Protein AF-A0A8S2DU01-F1 (afdb_monomer_lite)

Radius of gyration: 20.76 Å; chains: 1; bounding box: 54×47×52 Å

Structure (mmCIF, N/CA/C/O backbone):
data_AF-A0A8S2DU01-F1
#
_entry.id   AF-A0A8S2DU01-F1
#
loop_
_atom_site.group_PDB
_atom_site.id
_atom_site.type_symbol
_atom_site.label_atom_id
_atom_site.label_alt_id
_atom_site.label_comp_id
_atom_site.label_asym_id
_atom_site.label_entity_id
_atom_site.label_seq_id
_atom_site.pdbx_PDB_ins_code
_atom_site.Cartn_x
_atom_site.Cartn_y
_atom_site.Cartn_z
_atom_site.occupancy
_atom_site.B_iso_or_equiv
_atom_site.auth_seq_id
_atom_site.auth_comp_id
_atom_site.auth_asym_id
_atom_site.auth_atom_id
_atom_site.pdbx_PDB_model_num
ATOM 1 N N . PRO A 1 1 ? -27.886 -8.966 1.109 1.00 43.94 1 PRO A N 1
ATOM 2 C CA . PRO A 1 1 ? -26.760 -9.865 0.767 1.00 43.94 1 PRO A CA 1
ATOM 3 C C . PRO A 1 1 ? -27.251 -10.950 -0.200 1.00 43.94 1 PRO A C 1
ATOM 5 O O . PRO A 1 1 ? -28.002 -11.825 0.212 1.00 43.94 1 PRO A O 1
ATOM 8 N N . ASN A 1 2 ? -26.893 -10.843 -1.482 1.00 58.47 2 ASN A N 1
ATOM 9 C CA . ASN A 1 2 ? -27.427 -11.684 -2.566 1.00 58.47 2 ASN A CA 1
ATOM 10 C C . ASN A 1 2 ? -26.773 -13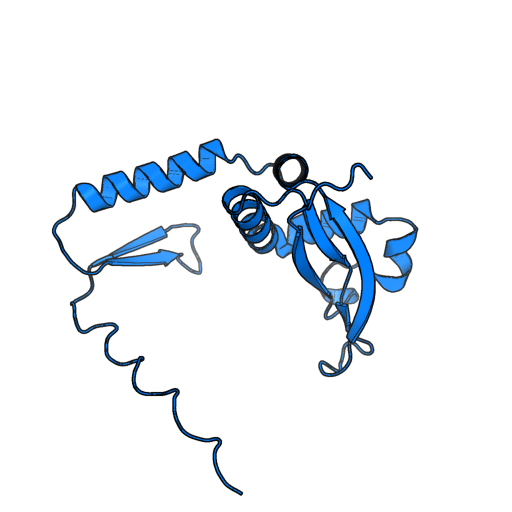.077 -2.671 1.00 58.47 2 ASN A C 1
ATOM 12 O O . ASN A 1 2 ? -26.868 -13.713 -3.710 1.00 58.47 2 ASN A O 1
ATOM 16 N N . GLY A 1 3 ? -26.107 -13.564 -1.619 1.00 75.44 3 GLY A N 1
ATOM 17 C CA . GLY A 1 3 ? -25.480 -14.893 -1.621 1.00 75.44 3 GLY A CA 1
ATOM 18 C C . GLY A 1 3 ? -24.251 -15.040 -2.528 1.00 75.44 3 GLY A C 1
ATOM 19 O O . GLY A 1 3 ? -23.717 -16.137 -2.617 1.00 75.44 3 GLY A O 1
ATOM 20 N N . GLU A 1 4 ? -23.790 -13.966 -3.170 1.00 81.94 4 GLU A N 1
ATOM 21 C CA . GLU A 1 4 ? -22.563 -13.971 -3.972 1.00 81.94 4 GLU A CA 1
ATOM 22 C C . GLU A 1 4 ? -21.318 -13.937 -3.075 1.00 81.94 4 GLU A C 1
ATOM 24 O O . GLU A 1 4 ? -21.250 -13.171 -2.105 1.00 81.94 4 GLU A O 1
ATOM 29 N N . GLU A 1 5 ? -20.339 -14.784 -3.400 1.00 85.38 5 GLU A N 1
ATOM 30 C CA . GLU A 1 5 ? -19.035 -14.811 -2.740 1.00 85.38 5 GLU A CA 1
ATOM 31 C C . GLU A 1 5 ? -18.285 -13.504 -3.015 1.00 85.38 5 GLU A C 1
ATOM 33 O O . GLU A 1 5 ? -18.207 -13.049 -4.152 1.00 85.38 5 GLU A O 1
ATOM 38 N N . GLN A 1 6 ? -17.740 -12.893 -1.960 1.00 86.38 6 GLN A N 1
ATOM 39 C CA . GLN A 1 6 ? -16.962 -11.658 -2.061 1.00 86.38 6 GLN A CA 1
ATOM 40 C C . GLN A 1 6 ? -15.513 -11.915 -1.677 1.00 86.38 6 GLN A C 1
ATOM 42 O O . GLN A 1 6 ? -15.231 -12.438 -0.593 1.00 86.38 6 GLN A O 1
ATOM 47 N N . PHE A 1 7 ? -14.592 -11.467 -2.523 1.00 89.56 7 PHE A N 1
ATOM 48 C CA . PHE A 1 7 ? -13.165 -11.559 -2.254 1.00 89.56 7 PHE A CA 1
ATOM 49 C C . PHE A 1 7 ? -12.690 -10.334 -1.481 1.00 89.56 7 PHE A C 1
ATOM 51 O O . PHE A 1 7 ? -12.914 -9.183 -1.864 1.00 89.56 7 PHE A O 1
ATOM 58 N N . ILE A 1 8 ? -12.014 -10.586 -0.361 1.00 90.25 8 ILE A N 1
ATOM 59 C CA . ILE A 1 8 ? -11.640 -9.540 0.584 1.00 90.25 8 ILE A CA 1
ATOM 60 C C . ILE A 1 8 ? -10.143 -9.585 0.846 1.00 90.25 8 ILE A C 1
ATOM 62 O O . ILE A 1 8 ? -9.612 -10.583 1.328 1.00 90.25 8 ILE A O 1
ATOM 66 N N . ASN A 1 9 ? -9.470 -8.460 0.613 1.00 89.38 9 ASN A N 1
ATOM 67 C CA . ASN A 1 9 ? -8.065 -8.300 0.965 1.00 89.38 9 ASN A CA 1
ATOM 68 C C . ASN A 1 9 ? -7.944 -7.644 2.343 1.00 89.38 9 ASN A C 1
ATOM 70 O O . ASN A 1 9 ? -8.419 -6.526 2.542 1.00 89.38 9 ASN A O 1
ATOM 74 N N . VAL A 1 10 ? -7.320 -8.325 3.302 1.00 90.38 10 VAL A N 1
ATOM 75 C CA . VAL A 1 10 ? -7.185 -7.833 4.681 1.00 90.38 10 VAL A CA 1
ATOM 76 C C . VAL A 1 10 ? -5.766 -7.327 4.921 1.00 90.38 10 VAL A C 1
ATOM 78 O O . VAL A 1 10 ? -4.789 -8.039 4.679 1.00 90.38 10 VAL A O 1
ATOM 81 N N . LYS A 1 11 ? -5.648 -6.090 5.414 1.00 90.38 11 LYS A N 1
ATOM 82 C CA . LYS A 1 11 ? -4.383 -5.447 5.810 1.00 90.38 11 LYS A CA 1
ATOM 83 C C . LYS A 1 11 ? -4.544 -4.758 7.161 1.00 90.38 11 LYS A C 1
ATOM 85 O O . LYS A 1 11 ? -5.644 -4.350 7.514 1.00 90.38 11 LYS A O 1
ATOM 90 N N . ALA A 1 12 ? -3.459 -4.608 7.916 1.00 89.00 12 ALA A N 1
ATOM 91 C CA . ALA A 1 12 ? -3.493 -4.011 9.251 1.00 89.00 12 ALA A CA 1
ATOM 92 C C . ALA A 1 12 ? -2.616 -2.756 9.324 1.00 89.00 12 ALA A C 1
ATOM 94 O O . ALA A 1 12 ? -1.443 -2.782 8.949 1.00 89.00 12 ALA A O 1
ATOM 95 N N . LEU A 1 13 ? -3.186 -1.664 9.837 1.00 86.06 13 LEU A N 1
ATOM 96 C CA . LEU A 1 13 ? -2.435 -0.466 10.210 1.00 86.06 13 LEU A CA 1
ATOM 97 C C . LEU A 1 13 ? -2.049 -0.540 11.687 1.00 86.06 13 LEU A C 1
ATOM 99 O O . LEU A 1 13 ? -2.833 -0.988 12.526 1.00 86.06 13 LEU A O 1
ATOM 103 N N . ASN A 1 14 ? -0.833 -0.098 11.997 1.00 85.38 14 ASN A N 1
ATOM 104 C CA . ASN A 1 14 ? -0.237 -0.219 13.319 1.00 85.38 14 ASN A CA 1
ATOM 105 C C . ASN A 1 14 ? 0.181 1.147 13.873 1.00 85.38 14 ASN A C 1
ATOM 107 O O . ASN A 1 14 ? 0.765 1.961 13.159 1.00 85.38 14 ASN A O 1
ATOM 111 N N . GLU A 1 15 ? -0.058 1.354 15.165 1.00 82.00 15 GLU A N 1
ATOM 112 C CA . GLU A 1 15 ? 0.392 2.531 15.910 1.00 82.00 15 GLU A CA 1
ATOM 113 C C . GLU A 1 15 ? 1.333 2.073 17.012 1.00 82.00 15 GLU A C 1
ATOM 115 O O . GLU A 1 15 ? 0.995 1.262 17.877 1.00 82.00 15 GLU A O 1
ATOM 120 N N . TRP A 1 16 ? 2.549 2.601 16.961 1.00 80.81 16 TRP A N 1
ATOM 121 C CA . TRP A 1 16 ? 3.603 2.291 17.917 1.00 80.81 16 TRP A CA 1
ATOM 122 C C . TRP A 1 16 ? 3.695 3.356 19.016 1.00 80.81 16 TRP A C 1
ATOM 124 O O . TRP A 1 16 ? 3.904 3.015 20.180 1.00 80.81 16 TRP A O 1
ATOM 134 N N . ASN A 1 17 ? 3.517 4.635 18.664 1.00 77.75 17 ASN A N 1
ATOM 135 C CA . ASN A 1 17 ? 3.483 5.748 19.609 1.00 77.75 17 ASN A CA 1
ATOM 136 C C . ASN A 1 17 ? 2.635 6.922 19.064 1.00 77.75 17 ASN A C 1
ATOM 138 O O . ASN A 1 17 ? 3.055 7.571 18.100 1.00 77.75 17 ASN A O 1
ATOM 142 N N . PRO A 1 18 ? 1.509 7.262 19.716 1.00 72.38 18 PRO A N 1
ATOM 143 C CA . PRO A 1 18 ? 0.644 8.374 19.331 1.00 72.38 18 PRO A CA 1
ATOM 144 C C . PRO A 1 18 ? 1.342 9.736 19.355 1.00 72.38 18 PRO A C 1
ATOM 146 O O . PRO A 1 18 ? 1.036 10.605 18.546 1.00 72.38 18 PRO A O 1
ATOM 149 N N . LYS A 1 19 ? 2.294 9.939 20.279 1.00 70.56 19 LYS A N 1
ATOM 150 C CA . LYS A 1 19 ? 2.926 11.249 20.511 1.00 70.56 19 LYS A CA 1
ATOM 151 C C . LYS A 1 19 ? 3.983 11.607 19.470 1.00 70.56 19 LYS A C 1
ATOM 153 O O . LYS A 1 19 ? 4.238 12.786 19.264 1.00 70.56 19 LYS A O 1
ATOM 158 N N . ILE A 1 20 ? 4.614 10.605 18.858 1.00 68.56 20 ILE A N 1
ATOM 159 C CA . ILE A 1 20 ? 5.730 10.801 17.917 1.00 68.56 20 ILE A CA 1
ATOM 160 C C . ILE A 1 20 ? 5.302 10.497 16.475 1.00 68.56 20 ILE A C 1
ATOM 162 O O . ILE A 1 20 ? 5.819 11.112 15.552 1.00 68.56 20 ILE A O 1
ATOM 166 N N . GLY A 1 21 ? 4.358 9.572 16.263 1.00 65.25 21 GLY A N 1
ATOM 167 C CA . GLY A 1 21 ? 3.928 9.168 14.923 1.00 65.25 21 GLY A CA 1
ATOM 168 C C . GLY A 1 21 ? 3.001 10.179 14.242 1.00 65.25 21 GLY A C 1
ATOM 169 O O . GLY A 1 21 ? 3.395 10.884 13.317 1.00 65.25 21 GLY A O 1
ATOM 170 N N . SER A 1 22 ? 1.736 10.213 14.659 1.00 61.81 22 SER A N 1
ATOM 171 C CA . SER A 1 22 ? 0.683 11.021 14.021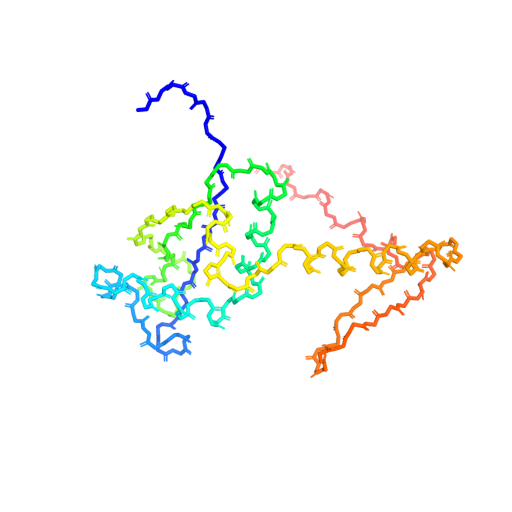 1.00 61.81 22 SER A CA 1
ATOM 172 C C . SER A 1 22 ? 0.256 12.234 14.855 1.00 61.81 22 SER A C 1
ATOM 174 O O . SER A 1 22 ? -0.424 13.117 14.334 1.00 61.81 22 SER A O 1
ATOM 176 N N . GLY A 1 23 ? 0.618 12.274 16.144 1.00 67.06 23 GLY A N 1
ATOM 177 C CA . GLY A 1 23 ? 0.076 13.230 17.113 1.00 67.06 23 GLY A CA 1
ATOM 178 C C . GLY A 1 23 ? -1.392 12.966 17.479 1.00 67.06 23 GLY A C 1
ATOM 179 O O . GLY A 1 23 ? -1.987 13.754 18.212 1.00 67.06 23 GLY A O 1
ATOM 180 N N . LEU A 1 24 ? -1.988 11.882 16.969 1.00 74.00 24 LEU A N 1
ATOM 181 C CA . LEU A 1 24 ? -3.391 11.523 17.146 1.00 74.00 24 LEU A CA 1
ATOM 182 C C . LEU A 1 24 ? -3.475 10.168 17.838 1.00 74.00 24 LEU A C 1
ATOM 184 O O . LEU A 1 24 ? -3.115 9.156 17.251 1.00 74.00 24 LEU A O 1
ATOM 188 N N . ASP A 1 25 ? -3.992 10.159 19.063 1.00 79.31 25 ASP A N 1
ATOM 189 C CA . ASP A 1 25 ? -4.285 8.923 19.783 1.00 79.31 25 ASP A CA 1
ATOM 190 C C . ASP A 1 25 ? -5.498 8.222 19.173 1.00 79.31 25 ASP A C 1
ATOM 192 O O . ASP A 1 25 ? -6.634 8.707 19.234 1.00 79.31 25 ASP A O 1
ATOM 196 N N . TRP A 1 26 ? -5.243 7.061 18.575 1.00 80.69 26 TRP A N 1
ATOM 197 C CA . TRP A 1 26 ? -6.268 6.276 17.904 1.00 80.69 26 TRP A CA 1
ATOM 198 C C . TRP A 1 26 ? -7.380 5.842 18.855 1.00 80.69 26 TRP A C 1
ATOM 200 O O . TRP A 1 26 ? -8.530 5.802 18.428 1.00 80.69 26 TRP A O 1
ATOM 210 N N . ARG A 1 27 ? -7.093 5.608 20.144 1.00 78.19 27 ARG A N 1
ATOM 211 C CA . ARG A 1 27 ? -8.106 5.178 21.127 1.00 78.19 27 ARG A CA 1
ATOM 212 C C . ARG A 1 27 ? -9.204 6.212 21.343 1.00 78.19 27 ARG A C 1
ATOM 214 O O . ARG A 1 27 ? -10.356 5.849 21.537 1.00 78.19 27 ARG A O 1
ATOM 221 N N . THR A 1 28 ? -8.854 7.492 21.309 1.00 78.94 28 THR A N 1
ATOM 222 C CA . THR A 1 28 ? -9.800 8.588 21.552 1.00 78.94 28 THR A CA 1
ATOM 223 C C . THR A 1 28 ? -10.377 9.156 20.260 1.00 78.94 28 THR A C 1
ATOM 225 O O . THR A 1 28 ? -11.518 9.615 20.234 1.00 78.94 28 THR A O 1
ATOM 228 N N . LYS A 1 29 ? -9.602 9.141 19.170 1.00 78.81 29 LYS A N 1
ATOM 229 C CA . LYS A 1 29 ? -9.976 9.792 17.908 1.00 78.81 29 LYS A CA 1
ATOM 230 C C . LYS A 1 29 ? -10.654 8.872 16.903 1.00 78.81 29 LYS A C 1
ATOM 232 O O . LYS A 1 29 ? -11.295 9.386 15.989 1.00 78.81 29 LYS A O 1
ATOM 237 N N . LEU A 1 30 ? -10.582 7.552 17.071 1.00 76.31 30 LEU A N 1
ATOM 238 C CA . LEU A 1 30 ? -11.246 6.620 16.162 1.00 76.31 30 LEU A CA 1
ATOM 239 C C . LEU A 1 30 ? -12.759 6.756 16.137 1.00 76.31 30 LEU A C 1
ATOM 241 O O . LEU A 1 30 ? -13.339 6.601 15.077 1.00 76.31 30 LEU A O 1
ATOM 245 N N . ASP A 1 31 ? -13.428 7.016 17.253 1.00 76.38 31 ASP A N 1
ATOM 246 C CA . ASP A 1 31 ? -14.894 7.051 17.212 1.00 76.38 31 ASP A CA 1
ATOM 247 C C . ASP A 1 31 ? -15.429 8.375 16.678 1.00 76.38 31 ASP A C 1
ATOM 249 O O . ASP A 1 31 ? -16.397 8.390 15.922 1.00 76.38 31 ASP A O 1
ATOM 253 N N . MET A 1 32 ? -14.752 9.484 16.982 1.00 78.88 32 MET A N 1
ATOM 254 C CA . MET A 1 32 ? -15.201 10.818 16.577 1.00 78.88 32 MET A CA 1
ATOM 255 C C . MET A 1 32 ? -14.610 11.296 15.244 1.00 78.88 32 MET A C 1
ATOM 257 O O . MET A 1 32 ? -15.222 12.114 14.565 1.00 78.88 32 MET A O 1
ATOM 261 N N . GLN A 1 33 ? -13.403 10.855 14.873 1.00 80.88 33 GLN A N 1
ATOM 262 C CA . GLN A 1 33 ? -12.605 11.463 13.798 1.00 80.88 33 GLN A CA 1
ATOM 263 C C . GLN A 1 33 ? -11.923 10.427 12.885 1.00 80.88 33 GLN A C 1
ATOM 265 O O . GLN A 1 33 ? -10.780 10.623 12.474 1.00 80.88 33 GLN A O 1
ATOM 270 N N . ARG A 1 34 ? -12.629 9.352 12.497 1.00 78.88 34 ARG A N 1
ATOM 271 C CA . ARG A 1 34 ? -12.116 8.284 11.596 1.00 78.88 34 ARG A CA 1
ATOM 272 C C . ARG A 1 34 ? -11.405 8.821 10.357 1.00 78.88 34 ARG A C 1
ATOM 274 O O . ARG A 1 34 ? -10.298 8.392 10.046 1.00 78.88 34 ARG A O 1
ATOM 281 N N . GLY A 1 35 ? -12.014 9.800 9.687 1.00 82.06 35 GLY A N 1
ATOM 282 C CA . GLY A 1 35 ? -11.441 10.415 8.489 1.00 82.06 35 GLY A CA 1
ATOM 283 C C . GLY A 1 35 ? -10.121 11.147 8.751 1.00 82.06 35 GLY A C 1
ATOM 284 O O . GLY A 1 35 ? -9.215 11.072 7.927 1.00 82.06 35 GLY A O 1
ATOM 285 N N . ALA A 1 36 ? -9.971 11.797 9.910 1.00 82.81 36 ALA A N 1
ATOM 286 C CA . ALA A 1 36 ? -8.731 12.486 10.269 1.00 82.81 36 ALA A CA 1
ATOM 287 C C . ALA A 1 36 ? -7.596 11.494 10.538 1.00 82.81 36 ALA A C 1
ATOM 289 O O . ALA A 1 36 ? -6.460 11.730 10.126 1.00 82.81 36 ALA A O 1
ATOM 290 N N . VAL A 1 37 ? -7.907 10.365 11.184 1.00 81.81 37 VAL A N 1
ATOM 291 C CA . VAL A 1 37 ? -6.909 9.322 11.423 1.00 81.81 37 VAL A CA 1
ATOM 292 C C . VAL A 1 37 ? -6.486 8.665 10.106 1.00 81.81 37 VAL A C 1
ATOM 294 O O . VAL A 1 37 ? -5.292 8.505 9.861 1.00 81.81 37 VAL A O 1
ATOM 297 N N . LEU A 1 38 ? -7.433 8.387 9.204 1.00 82.38 38 LEU A N 1
ATOM 298 C CA . LEU A 1 38 ? -7.119 7.883 7.866 1.00 82.38 38 LEU A CA 1
ATOM 299 C C . LEU A 1 38 ? -6.271 8.876 7.057 1.00 82.38 38 LEU A C 1
ATOM 301 O O . LEU A 1 38 ? -5.296 8.469 6.435 1.00 82.38 38 LEU A O 1
ATOM 305 N N . ALA A 1 39 ? -6.589 10.171 7.093 1.00 83.81 39 ALA A N 1
ATOM 306 C CA . ALA A 1 39 ? -5.817 11.201 6.397 1.00 83.81 39 ALA A CA 1
ATOM 307 C C . ALA A 1 39 ? -4.381 11.324 6.938 1.00 83.81 39 ALA A C 1
ATOM 309 O O . ALA A 1 39 ? -3.430 11.449 6.162 1.00 83.81 39 ALA A O 1
ATOM 310 N N . ALA A 1 40 ? -4.204 11.241 8.260 1.00 85.25 40 ALA A N 1
ATOM 311 C CA . ALA A 1 40 ? -2.879 11.214 8.876 1.00 85.25 40 ALA A CA 1
ATOM 312 C C . ALA A 1 40 ? -2.076 9.981 8.427 1.00 85.25 40 ALA A C 1
ATOM 314 O O . ALA A 1 40 ? -0.894 10.099 8.097 1.00 85.25 40 ALA A O 1
ATOM 315 N N . GLU A 1 41 ? -2.729 8.822 8.332 1.00 83.94 41 GLU A N 1
ATOM 316 C CA . GLU A 1 41 ? -2.109 7.590 7.845 1.00 83.94 41 GLU A CA 1
ATOM 317 C C . GLU A 1 41 ? -1.782 7.626 6.356 1.00 83.94 41 GLU A C 1
ATOM 319 O O . GLU A 1 41 ? -0.722 7.153 5.954 1.00 83.94 41 GLU A O 1
ATOM 324 N N . LEU A 1 42 ? -2.623 8.248 5.534 1.00 85.12 42 LEU A N 1
ATOM 325 C CA . LEU A 1 42 ? -2.329 8.475 4.121 1.00 85.12 42 LEU A CA 1
ATOM 326 C C . LEU A 1 42 ? -1.080 9.334 3.933 1.00 85.12 42 LEU A C 1
ATOM 328 O O . LEU A 1 42 ? -0.251 9.036 3.074 1.00 85.12 42 LEU A O 1
ATOM 332 N N . ARG A 1 43 ? -0.898 10.352 4.778 1.00 85.25 43 ARG A N 1
ATOM 333 C CA . ARG A 1 43 ? 0.292 11.206 4.743 1.00 85.25 43 ARG A CA 1
ATOM 33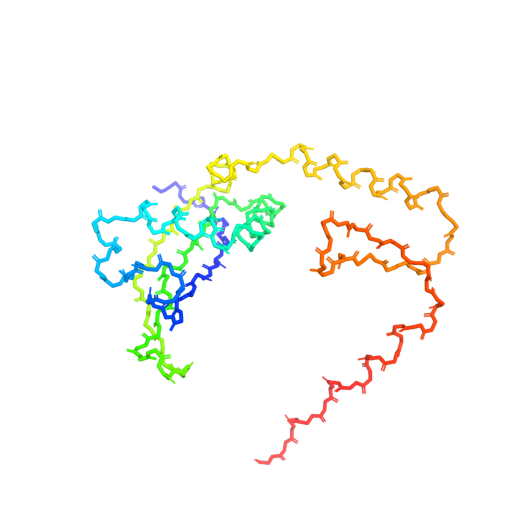4 C C . ARG A 1 43 ? 1.549 10.479 5.227 1.00 85.25 43 ARG A C 1
ATOM 336 O O . ARG A 1 43 ? 2.593 10.593 4.596 1.00 85.25 43 ARG A O 1
ATOM 343 N N . ASN A 1 44 ? 1.458 9.738 6.331 1.00 85.81 44 ASN A N 1
ATOM 344 C CA . ASN A 1 44 ? 2.619 9.104 6.962 1.00 85.81 44 ASN A CA 1
ATOM 345 C C . ASN A 1 44 ? 3.027 7.782 6.287 1.00 85.81 44 ASN A C 1
ATOM 347 O O . ASN A 1 44 ? 4.208 7.460 6.203 1.00 85.81 44 ASN A O 1
ATOM 351 N N . ASN A 1 45 ? 2.054 7.009 5.803 1.00 87.44 45 ASN A N 1
ATOM 352 C CA . ASN A 1 45 ? 2.220 5.656 5.267 1.00 87.44 45 ASN A CA 1
ATOM 353 C C . ASN A 1 45 ? 1.795 5.542 3.790 1.00 87.44 45 ASN A C 1
ATOM 355 O O . ASN A 1 45 ? 1.516 4.437 3.315 1.00 87.44 45 ASN A O 1
ATOM 359 N N . GLY A 1 46 ? 1.777 6.652 3.044 1.00 86.19 46 GLY A N 1
ATOM 360 C CA . GLY A 1 46 ? 1.243 6.716 1.678 1.00 86.19 46 GLY A CA 1
ATOM 361 C C . GLY A 1 46 ? 1.779 5.638 0.733 1.00 86.19 46 GLY A C 1
ATOM 362 O O . GLY A 1 46 ? 0.998 4.988 0.047 1.00 86.19 46 GLY A O 1
ATOM 363 N N . PHE A 1 47 ? 3.086 5.349 0.760 1.00 88.81 47 PHE A N 1
ATOM 364 C CA . PHE A 1 47 ? 3.670 4.298 -0.088 1.00 88.81 47 PHE A CA 1
ATOM 365 C C . PHE A 1 47 ? 3.190 2.884 0.282 1.00 88.81 47 PHE A C 1
ATOM 367 O O . PHE A 1 47 ? 2.930 2.060 -0.593 1.00 88.81 47 PHE A O 1
ATOM 374 N N . LYS A 1 48 ? 3.050 2.589 1.581 1.00 90.56 48 LYS A N 1
ATOM 375 C CA . LYS A 1 48 ? 2.566 1.287 2.067 1.00 90.56 48 LYS A CA 1
ATOM 376 C C . LYS A 1 48 ? 1.110 1.071 1.661 1.00 90.56 48 LYS A C 1
ATOM 378 O O . LYS A 1 48 ? 0.779 0.018 1.122 1.00 90.56 48 LYS A O 1
ATOM 383 N N . LEU A 1 49 ? 0.279 2.090 1.878 1.00 89.44 49 LEU A N 1
ATOM 384 C CA . LEU A 1 49 ? -1.130 2.078 1.500 1.00 89.44 49 LEU A CA 1
ATOM 385 C C . LEU A 1 49 ? -1.295 1.970 -0.020 1.00 89.44 49 LEU A C 1
ATOM 387 O O . LEU A 1 49 ? -2.057 1.124 -0.471 1.00 89.44 49 LEU A O 1
ATOM 391 N N . ALA A 1 50 ? -0.512 2.716 -0.806 1.00 90.56 50 ALA A N 1
ATOM 392 C CA . ALA A 1 50 ? -0.560 2.649 -2.264 1.00 90.56 50 ALA A CA 1
ATOM 393 C C . ALA A 1 50 ? -0.251 1.236 -2.777 1.00 90.56 50 ALA A C 1
ATOM 395 O O . ALA A 1 50 ? -1.003 0.711 -3.591 1.00 90.56 50 ALA A O 1
ATOM 396 N N . LYS A 1 51 ? 0.789 0.573 -2.245 1.00 91.25 51 LYS A N 1
ATOM 397 C CA . LYS A 1 51 ? 1.101 -0.820 -2.605 1.00 91.25 51 LYS A CA 1
ATOM 398 C C . LYS A 1 51 ? -0.059 -1.767 -2.310 1.00 91.25 51 LYS A C 1
ATOM 400 O O . LYS A 1 51 ? -0.413 -2.575 -3.159 1.00 91.25 51 LYS A O 1
ATOM 405 N N . TRP A 1 52 ? -0.656 -1.678 -1.122 1.00 92.00 52 TRP A N 1
ATOM 406 C CA . TRP A 1 52 ? -1.780 -2.543 -0.756 1.00 92.00 52 TRP A CA 1
ATOM 407 C C . TRP A 1 52 ? -2.995 -2.329 -1.654 1.00 92.00 52 TRP A C 1
ATOM 409 O O . TRP A 1 52 ? -3.605 -3.309 -2.078 1.00 92.00 52 TRP A O 1
ATOM 419 N N . THR A 1 53 ? -3.307 -1.075 -1.975 1.00 90.56 53 THR A N 1
ATOM 420 C CA . THR A 1 53 ? -4.399 -0.721 -2.883 1.00 90.56 53 THR A CA 1
ATOM 421 C C . THR A 1 53 ? -4.148 -1.261 -4.284 1.00 90.56 53 THR A C 1
ATOM 423 O O . THR A 1 53 ? -5.019 -1.929 -4.831 1.00 90.56 53 THR A O 1
ATOM 426 N N . THR A 1 54 ? -2.949 -1.063 -4.842 1.00 90.94 54 THR A N 1
ATOM 427 C CA . THR A 1 54 ? -2.592 -1.605 -6.161 1.00 90.94 54 THR A CA 1
ATOM 428 C C . THR A 1 54 ? -2.677 -3.128 -6.176 1.00 90.94 54 THR A C 1
ATOM 430 O O . THR A 1 54 ? -3.285 -3.686 -7.081 1.00 90.94 54 THR A O 1
ATOM 433 N N . CYS A 1 55 ? -2.150 -3.817 -5.158 1.00 90.56 55 CYS A N 1
ATOM 434 C CA . CYS A 1 55 ? -2.264 -5.274 -5.066 1.00 90.56 55 CYS A CA 1
ATOM 435 C C . CYS A 1 55 ? -3.724 -5.742 -4.976 1.00 90.56 55 CYS A C 1
ATOM 437 O O . CYS A 1 55 ? -4.069 -6.748 -5.585 1.00 90.56 55 CYS A O 1
ATOM 439 N N . ALA A 1 56 ? -4.585 -5.033 -4.240 1.00 90.81 56 ALA A N 1
ATOM 440 C CA . ALA A 1 56 ? -6.004 -5.376 -4.142 1.00 90.81 56 ALA A CA 1
ATOM 441 C C . ALA A 1 56 ? -6.752 -5.162 -5.468 1.00 90.81 56 ALA A C 1
ATOM 443 O O . ALA A 1 56 ? -7.605 -5.975 -5.815 1.00 90.81 56 ALA A O 1
ATOM 444 N N . ILE A 1 57 ? -6.401 -4.112 -6.219 1.00 90.44 57 ILE A N 1
ATOM 445 C CA . ILE A 1 57 ? -6.941 -3.854 -7.561 1.00 90.44 57 ILE A CA 1
ATOM 446 C C . ILE A 1 57 ? -6.488 -4.942 -8.539 1.00 90.44 57 ILE A C 1
ATOM 448 O O . ILE A 1 57 ? -7.314 -5.490 -9.258 1.00 90.44 57 ILE A O 1
ATOM 452 N N . LEU A 1 58 ? -5.198 -5.295 -8.535 1.00 89.94 58 LEU A N 1
ATOM 453 C CA . LEU A 1 58 ? -4.652 -6.346 -9.401 1.00 89.94 58 LEU A CA 1
ATOM 454 C C . LEU A 1 58 ? -5.237 -7.727 -9.085 1.00 89.94 58 LEU A C 1
ATOM 456 O O . LEU A 1 58 ? -5.465 -8.515 -9.994 1.00 89.94 58 LEU A O 1
ATOM 460 N N . ALA A 1 59 ? -5.504 -8.009 -7.809 1.00 90.69 59 ALA A N 1
ATOM 461 C CA . ALA A 1 59 ? -6.149 -9.245 -7.380 1.00 90.69 59 ALA A CA 1
ATOM 462 C C . ALA A 1 59 ? -7.659 -9.289 -7.684 1.00 90.69 59 ALA A C 1
ATOM 464 O O . ALA A 1 59 ? -8.288 -10.303 -7.403 1.00 90.69 59 ALA A O 1
ATOM 465 N N . GLY A 1 60 ? -8.258 -8.200 -8.184 1.00 88.00 60 GLY A N 1
ATOM 466 C CA . GLY A 1 60 ? -9.699 -8.127 -8.435 1.00 88.00 60 GLY A CA 1
ATOM 467 C C . GLY A 1 60 ? -10.547 -8.274 -7.168 1.00 88.00 60 GLY A C 1
ATOM 468 O O . GLY A 1 60 ? -11.652 -8.795 -7.231 1.00 88.00 60 GLY A O 1
ATOM 469 N N . SER A 1 61 ? -10.029 -7.866 -6.003 1.00 89.12 61 SER A N 1
ATOM 470 C CA . SER A 1 61 ? -10.770 -7.981 -4.742 1.00 89.12 61 SER A CA 1
ATOM 471 C C . SER A 1 61 ? -11.941 -6.995 -4.702 1.00 89.12 61 SER A C 1
ATOM 473 O O . SER A 1 61 ? -11.753 -5.804 -4.951 1.00 89.12 61 SER A O 1
ATOM 475 N N . ASP A 1 62 ? -13.126 -7.453 -4.297 1.00 88.12 62 ASP A N 1
ATOM 476 C CA . ASP A 1 62 ? -14.317 -6.602 -4.169 1.00 88.12 62 ASP A CA 1
ATOM 477 C C . ASP A 1 62 ? -14.146 -5.542 -3.080 1.00 88.12 62 ASP A C 1
ATOM 479 O O . ASP A 1 62 ? -14.572 -4.389 -3.217 1.00 88.12 62 ASP A O 1
ATOM 483 N N . GLN A 1 63 ? -13.506 -5.933 -1.974 1.00 89.62 63 GLN A N 1
ATOM 484 C CA . GLN A 1 63 ? -13.253 -5.053 -0.842 1.00 89.62 63 GLN A CA 1
ATOM 485 C C . GLN A 1 63 ? -11.831 -5.183 -0.307 1.00 89.62 63 GLN A C 1
ATOM 487 O O . GLN A 1 63 ? -11.264 -6.270 -0.197 1.00 89.62 63 GLN A O 1
ATOM 492 N N . ILE A 1 64 ? -11.280 -4.049 0.119 1.00 89.44 64 ILE A N 1
ATOM 493 C CA . ILE A 1 64 ? -10.101 -3.992 0.974 1.00 89.44 64 ILE A CA 1
ATOM 494 C C . ILE A 1 64 ? -10.545 -3.657 2.396 1.00 89.44 64 ILE A C 1
ATOM 496 O O . ILE A 1 64 ? -11.215 -2.653 2.643 1.00 89.44 64 ILE A O 1
ATOM 500 N N . LYS A 1 65 ? -10.192 -4.524 3.343 1.00 89.19 65 LYS A N 1
ATOM 501 C CA . LYS A 1 65 ? -10.422 -4.314 4.769 1.00 89.19 65 LYS A CA 1
ATOM 502 C C . LYS A 1 65 ? -9.133 -3.872 5.429 1.00 89.19 65 LYS A C 1
ATOM 504 O O . LYS A 1 65 ? -8.156 -4.619 5.478 1.00 89.19 65 LYS A O 1
ATOM 509 N N . PHE A 1 66 ? -9.162 -2.673 5.991 1.00 83.25 66 PHE A N 1
ATOM 510 C CA . PHE A 1 66 ? -8.147 -2.228 6.925 1.00 83.25 66 PHE A CA 1
ATOM 511 C C . PHE A 1 66 ? -8.605 -2.614 8.325 1.00 83.25 66 PHE A C 1
ATOM 513 O O . PHE A 1 66 ? -9.556 -2.043 8.859 1.00 83.25 66 PHE A O 1
ATOM 520 N N . GLY A 1 67 ? -7.934 -3.603 8.915 1.00 72.12 67 GLY A N 1
ATOM 521 C CA . GLY A 1 67 ? -7.968 -3.832 10.352 1.00 72.12 67 GLY A CA 1
ATOM 522 C C . GLY A 1 67 ? -7.533 -2.539 11.029 1.00 72.12 67 GLY A C 1
ATOM 523 O O . GLY A 1 67 ? -6.366 -2.150 10.904 1.00 72.12 67 GLY A O 1
ATOM 524 N N . TYR A 1 68 ? -8.466 -1.834 11.670 1.00 62.00 68 TYR A N 1
ATOM 525 C CA . TYR A 1 68 ? -8.124 -0.603 12.348 1.00 62.00 68 TYR A CA 1
ATOM 526 C C . TYR A 1 68 ? -7.264 -0.905 13.557 1.00 62.00 68 TYR A C 1
ATOM 528 O O . TYR A 1 68 ? -7.687 -1.481 14.562 1.00 62.00 68 TYR A O 1
ATOM 536 N N . TYR A 1 69 ? -6.060 -0.369 13.416 1.00 62.22 69 TYR A N 1
ATOM 537 C CA . TYR A 1 69 ? -5.320 0.267 14.471 1.00 62.22 69 TYR A CA 1
ATOM 538 C C . TYR A 1 69 ? -4.932 -0.692 15.579 1.00 62.22 69 TYR A C 1
ATOM 540 O O . TYR A 1 69 ? -5.371 -0.587 16.720 1.00 62.22 69 TYR A O 1
ATOM 548 N N . VAL A 1 70 ? -4.061 -1.628 15.199 1.00 64.12 70 VAL A N 1
ATOM 549 C CA . VAL A 1 70 ? -3.289 -2.451 16.126 1.00 64.12 70 VAL A CA 1
ATOM 550 C C . VAL A 1 70 ? -2.374 -1.499 16.897 1.00 64.12 70 VAL A C 1
ATOM 552 O O . VAL A 1 70 ? -1.265 -1.175 16.468 1.00 64.12 70 VAL A O 1
ATOM 555 N N . SER A 1 71 ? -2.902 -0.965 17.993 1.00 75.25 71 SER A N 1
ATOM 556 C CA . SER A 1 71 ? -2.205 -0.038 18.877 1.00 75.25 71 SER A CA 1
ATOM 557 C C . SER A 1 71 ? -1.552 -0.836 19.992 1.00 75.25 71 SER A C 1
ATOM 559 O O . SER A 1 71 ? -2.139 -1.787 20.526 1.00 75.25 71 SER A O 1
ATOM 561 N N . ARG A 1 72 ? -0.326 -0.470 20.360 1.00 80.94 72 ARG A N 1
ATOM 562 C CA . ARG A 1 72 ? 0.339 -1.083 21.513 1.00 80.94 72 ARG A CA 1
ATOM 563 C C . ARG A 1 72 ? -0.457 -0.799 22.790 1.00 80.94 72 ARG A C 1
ATOM 565 O O . ARG A 1 72 ? -0.995 0.295 22.992 1.00 80.94 72 ARG A O 1
ATOM 572 N N . GLN A 1 73 ? -0.546 -1.786 23.680 1.00 75.62 73 GLN A N 1
ATOM 573 C CA . GLN A 1 73 ? -1.141 -1.568 25.006 1.00 75.62 73 GLN A CA 1
ATOM 574 C C . GLN A 1 73 ? -0.307 -0.575 25.820 1.00 75.62 73 GLN A C 1
ATOM 576 O O . GLN A 1 73 ? -0.848 0.308 26.477 1.00 75.62 73 GLN A O 1
ATOM 581 N N . ASN A 1 74 ? 1.017 -0.679 25.711 1.00 76.56 74 ASN A N 1
ATOM 582 C CA . ASN A 1 74 ? 1.969 0.273 26.259 1.00 76.56 74 ASN A CA 1
ATOM 583 C C . ASN A 1 74 ? 2.975 0.634 25.162 1.00 76.56 74 ASN A C 1
ATOM 585 O O . ASN A 1 74 ? 3.543 -0.252 24.537 1.00 76.56 74 ASN A O 1
ATOM 589 N N . PHE A 1 75 ? 3.240 1.921 24.942 1.00 74.62 75 PHE A N 1
ATOM 590 C CA . PHE A 1 75 ? 4.159 2.383 23.890 1.00 74.62 75 PHE A CA 1
ATOM 591 C C . PHE A 1 75 ? 5.577 1.805 24.030 1.00 74.62 75 PHE A C 1
ATOM 593 O O . PHE A 1 75 ? 6.286 1.651 23.035 1.00 74.62 75 PHE A O 1
ATOM 600 N N . LYS A 1 76 ? 5.977 1.462 25.263 1.00 80.44 76 LYS A N 1
ATOM 601 C CA . LYS A 1 76 ? 7.278 0.856 25.577 1.00 80.44 76 LYS A CA 1
ATOM 602 C C . LYS A 1 76 ? 7.337 -0.654 25.325 1.00 80.44 76 LYS A C 1
ATOM 604 O O . LYS A 1 76 ? 8.431 -1.196 25.248 1.00 80.44 76 LYS A O 1
ATOM 609 N N . ASP A 1 77 ? 6.193 -1.324 25.219 1.00 81.81 77 ASP A N 1
ATOM 610 C CA . ASP A 1 77 ? 6.093 -2.779 25.106 1.00 81.81 77 ASP A CA 1
ATOM 611 C C . ASP A 1 77 ? 5.585 -3.157 23.708 1.00 81.81 77 ASP A C 1
ATOM 613 O O . ASP A 1 77 ? 4.457 -2.841 23.332 1.00 81.81 77 ASP A O 1
ATOM 617 N N . ALA A 1 78 ? 6.435 -3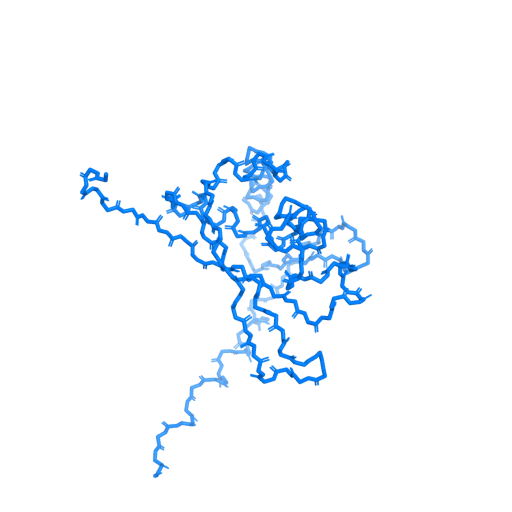.815 22.920 1.00 83.81 78 ALA A N 1
ATOM 618 C CA . ALA A 1 78 ? 6.105 -4.254 21.567 1.00 83.81 78 ALA A CA 1
ATOM 619 C C . ALA A 1 78 ? 5.430 -5.636 21.519 1.00 83.81 78 ALA A C 1
ATOM 621 O O . ALA A 1 78 ? 5.101 -6.091 20.431 1.00 83.81 78 ALA A O 1
ATOM 622 N N . SER A 1 79 ? 5.231 -6.313 22.655 1.00 86.94 79 SER A N 1
ATOM 623 C CA . SER A 1 79 ? 4.655 -7.666 22.679 1.00 86.94 79 SER A CA 1
ATOM 624 C C . SER A 1 79 ? 3.124 -7.666 22.664 1.00 86.94 79 SER A C 1
ATOM 626 O O . SER A 1 79 ? 2.500 -8.557 22.090 1.00 86.94 79 SER A O 1
ATOM 628 N N . ARG A 1 80 ? 2.496 -6.645 23.260 1.00 84.50 80 ARG A N 1
ATOM 629 C CA . ARG A 1 80 ? 1.043 -6.601 23.470 1.00 84.50 80 ARG A CA 1
ATOM 630 C C . ARG A 1 80 ? 0.367 -5.532 22.635 1.00 84.50 80 ARG A C 1
ATOM 632 O O . ARG A 1 80 ? 0.626 -4.335 22.787 1.00 84.50 80 ARG A O 1
ATOM 639 N N . HIS A 1 81 ? -0.593 -5.971 21.832 1.00 85.88 81 HIS A N 1
ATOM 640 C CA . HIS A 1 81 ? -1.366 -5.111 20.951 1.00 85.88 81 HIS A CA 1
ATOM 641 C C . HIS A 1 81 ? -2.872 -5.278 21.176 1.00 85.88 81 HIS A C 1
ATOM 643 O O . HIS A 1 81 ? -3.339 -6.352 21.549 1.00 85.88 81 HIS A O 1
ATOM 649 N N . SER A 1 82 ? -3.631 -4.208 20.952 1.00 84.50 82 SER A N 1
ATOM 650 C CA . SER A 1 82 ? -5.097 -4.197 20.988 1.00 84.50 82 SER A CA 1
ATOM 651 C C . SER A 1 82 ? -5.650 -3.767 19.634 1.00 84.50 82 SER A C 1
ATOM 653 O O . SER A 1 82 ? -5.177 -2.777 19.077 1.00 84.50 82 SER A O 1
ATOM 655 N N . ILE A 1 83 ? -6.661 -4.480 19.137 1.00 86.12 83 ILE A N 1
ATOM 656 C CA . ILE A 1 83 ? -7.399 -4.121 17.920 1.00 86.12 83 ILE A CA 1
ATOM 657 C C . ILE A 1 83 ? -8.480 -3.113 18.304 1.00 86.12 83 ILE A C 1
ATOM 659 O O . ILE A 1 83 ? -9.248 -3.371 19.229 1.00 86.12 83 ILE A O 1
ATOM 663 N N . LEU A 1 84 ? -8.537 -1.979 17.607 1.00 83.44 84 LEU A N 1
ATOM 664 C CA . LEU A 1 84 ? -9.490 -0.912 17.917 1.00 83.44 84 LEU A CA 1
ATOM 665 C C . LEU A 1 84 ? -10.716 -0.912 16.987 1.00 83.44 84 LEU A C 1
ATOM 667 O O . LEU A 1 84 ? -11.763 -0.410 17.382 1.00 83.44 84 LEU A O 1
ATOM 671 N N . GLY A 1 85 ? -10.640 -1.489 15.779 1.00 80.19 85 GLY A N 1
ATOM 672 C CA . GLY A 1 85 ? -11.822 -1.611 14.914 1.00 80.19 85 GLY A CA 1
ATOM 673 C C . GLY A 1 85 ? -11.590 -2.201 13.518 1.00 80.19 85 GLY A C 1
ATOM 674 O O . GLY A 1 85 ? -10.516 -2.716 13.224 1.00 80.19 85 GLY A O 1
ATOM 675 N N . MET A 1 86 ? -12.631 -2.115 12.676 1.00 84.19 86 MET A N 1
ATOM 676 C CA . MET A 1 86 ? -12.760 -2.447 11.237 1.00 84.19 86 MET A CA 1
ATOM 677 C C . MET A 1 86 ? -13.011 -1.228 10.317 1.00 84.19 86 MET A C 1
ATOM 679 O O . MET A 1 86 ? -14.013 -0.564 10.571 1.00 84.19 86 MET A O 1
ATOM 683 N N . GLN A 1 87 ? -12.274 -0.964 9.220 1.00 84.06 87 GLN A N 1
ATOM 684 C CA . GLN A 1 87 ? -12.915 -0.389 8.011 1.00 84.06 87 GLN A CA 1
ATOM 685 C C . GLN A 1 87 ? -12.800 -1.289 6.804 1.00 84.06 87 GLN A C 1
ATOM 687 O O . GLN A 1 87 ? -11.837 -2.029 6.635 1.00 84.06 87 GLN A O 1
ATOM 692 N N . HIS A 1 88 ? -13.780 -1.131 5.928 1.00 87.69 88 HIS A N 1
ATOM 693 C CA . HIS A 1 88 ? -13.772 -1.659 4.584 1.00 87.69 88 HIS A CA 1
ATOM 694 C C . HIS A 1 88 ? -13.921 -0.506 3.592 1.00 87.69 88 HIS A C 1
ATOM 696 O O . HIS A 1 88 ? -14.586 0.492 3.876 1.00 87.69 88 HIS A O 1
ATOM 702 N N . PHE A 1 89 ? -13.295 -0.666 2.436 1.00 89.06 89 PHE A N 1
ATOM 703 C CA . PHE A 1 89 ? -13.412 0.221 1.290 1.00 89.06 89 PHE A CA 1
ATOM 704 C C . PHE A 1 89 ? -13.464 -0.619 0.019 1.00 89.06 89 PHE A C 1
ATOM 706 O O . PHE A 1 89 ? -12.948 -1.739 -0.010 1.00 89.06 89 PHE A O 1
ATOM 713 N N . LYS A 1 90 ? -14.026 -0.068 -1.056 1.00 90.88 90 LYS A N 1
ATOM 714 C CA . LYS A 1 90 ? -13.776 -0.617 -2.389 1.00 90.88 90 LYS A CA 1
ATOM 715 C C . LYS A 1 90 ? -12.394 -0.156 -2.863 1.00 90.88 90 LYS A C 1
ATOM 717 O O . LYS A 1 90 ? -12.106 1.038 -2.740 1.00 90.88 90 LYS A O 1
ATOM 722 N N . PRO A 1 91 ? -11.540 -1.036 -3.415 1.00 90.12 91 PRO A N 1
ATOM 723 C CA . PRO A 1 91 ? -10.176 -0.662 -3.792 1.00 90.12 91 PRO A CA 1
ATOM 724 C C . PRO A 1 91 ? -10.097 0.509 -4.778 1.00 90.12 91 PRO A C 1
ATOM 726 O O . PRO A 1 91 ? -9.242 1.377 -4.618 1.00 90.12 91 PRO A O 1
ATOM 729 N N . LEU A 1 92 ? -11.014 0.579 -5.751 1.00 88.75 92 LEU A N 1
ATOM 730 C CA . LEU A 1 92 ? -11.030 1.652 -6.750 1.00 88.75 92 LEU A CA 1
ATOM 731 C C . LEU A 1 92 ? -11.404 3.013 -6.140 1.00 88.75 92 LEU A C 1
ATOM 733 O O . LEU A 1 92 ? -10.721 4.004 -6.379 1.00 88.75 92 LEU A O 1
ATOM 737 N N . GLU A 1 93 ? -12.437 3.049 -5.292 1.00 89.38 93 GLU A N 1
ATOM 738 C CA . GLU A 1 93 ? -12.834 4.264 -4.564 1.00 89.38 93 GLU A CA 1
ATOM 739 C C . GLU A 1 93 ? -11.705 4.738 -3.635 1.00 89.38 93 GLU A C 1
ATOM 741 O O . GLU A 1 93 ? -11.419 5.933 -3.542 1.00 89.38 93 GLU A O 1
ATOM 746 N N . PHE A 1 94 ? -11.016 3.796 -2.984 1.00 88.06 94 PHE A N 1
ATOM 747 C CA . PHE A 1 94 ? -9.879 4.103 -2.125 1.00 88.06 94 PHE A CA 1
ATOM 748 C C . PHE A 1 94 ? -8.680 4.640 -2.924 1.00 88.06 94 PHE A C 1
ATOM 750 O O . PHE A 1 94 ? -8.070 5.619 -2.503 1.00 88.06 94 PHE A O 1
ATOM 757 N N . ALA A 1 95 ? -8.377 4.092 -4.107 1.00 88.12 95 ALA A N 1
ATOM 758 C CA . ALA A 1 95 ? -7.325 4.622 -4.981 1.00 88.12 95 ALA A CA 1
ATOM 759 C C . ALA A 1 95 ? -7.575 6.089 -5.366 1.00 88.12 95 ALA A C 1
ATOM 761 O O . ALA A 1 95 ? -6.657 6.908 -5.283 1.00 88.12 95 ALA A O 1
ATOM 762 N N . THR A 1 96 ? -8.821 6.447 -5.691 1.00 88.06 96 THR A N 1
ATOM 763 C CA . THR A 1 96 ? -9.199 7.841 -5.963 1.00 88.06 96 THR A CA 1
ATOM 764 C C . THR A 1 96 ? -8.998 8.738 -4.738 1.00 88.06 96 THR A C 1
ATOM 766 O O . THR A 1 96 ? -8.442 9.826 -4.873 1.00 88.06 96 THR A O 1
ATOM 769 N N . GLN A 1 97 ? -9.366 8.281 -3.534 1.00 85.44 97 GLN A N 1
ATOM 770 C CA . GLN A 1 97 ? -9.136 9.031 -2.285 1.00 85.44 97 GLN A CA 1
ATOM 771 C C . GLN A 1 97 ? -7.646 9.255 -1.986 1.00 85.44 97 GLN A C 1
ATOM 773 O O . GLN A 1 97 ? -7.279 10.267 -1.393 1.00 85.44 97 GLN A O 1
ATOM 778 N N . MET A 1 98 ? -6.782 8.333 -2.416 1.00 85.81 98 MET A N 1
ATOM 779 C CA . MET A 1 98 ? -5.327 8.442 -2.288 1.00 85.81 98 MET A CA 1
ATOM 780 C C . MET A 1 98 ? -4.662 9.303 -3.371 1.00 85.81 98 MET A C 1
ATOM 782 O O . MET A 1 98 ? -3.440 9.449 -3.345 1.00 85.81 98 MET A O 1
ATOM 786 N N . ALA A 1 99 ? -5.425 9.821 -4.341 1.00 86.06 99 ALA A N 1
ATOM 787 C CA . ALA A 1 99 ? -4.896 10.406 -5.575 1.00 86.06 99 ALA A CA 1
ATOM 788 C C . ALA A 1 99 ? -3.942 9.455 -6.336 1.00 86.06 99 ALA A C 1
ATOM 790 O O . ALA A 1 99 ? -2.995 9.889 -6.995 1.00 86.06 99 ALA A O 1
ATOM 791 N N . LEU A 1 100 ? -4.187 8.142 -6.248 1.00 85.75 100 LEU A N 1
ATOM 792 C CA . LEU A 1 100 ? -3.433 7.125 -6.972 1.00 85.75 100 LEU A CA 1
ATOM 793 C C . LEU A 1 100 ? -4.057 6.917 -8.355 1.00 85.75 100 LEU A C 1
ATOM 795 O O . LEU A 1 100 ? -5.161 6.389 -8.475 1.00 85.75 100 LEU A O 1
ATOM 799 N N . ASN A 1 101 ? -3.330 7.304 -9.401 1.00 89.44 101 ASN A N 1
ATOM 800 C CA . ASN A 1 101 ? -3.739 7.054 -10.777 1.00 89.44 101 ASN A CA 1
ATOM 801 C C . ASN A 1 101 ? -3.182 5.701 -11.262 1.00 89.44 101 ASN A C 1
ATOM 803 O O . ASN A 1 101 ? -1.967 5.529 -11.384 1.00 89.44 101 ASN A O 1
ATOM 807 N N . ILE A 1 102 ? -4.082 4.753 -11.539 1.00 87.19 102 ILE A N 1
ATOM 808 C CA . ILE A 1 102 ? -3.742 3.401 -12.005 1.00 87.19 102 ILE A CA 1
ATOM 809 C C . ILE A 1 102 ? -3.175 3.422 -13.429 1.00 87.19 102 ILE A C 1
ATOM 811 O O . ILE A 1 102 ? -2.231 2.685 -13.707 1.00 87.19 102 ILE A O 1
ATOM 815 N N . ASP A 1 103 ? -3.655 4.319 -14.291 1.00 89.94 103 ASP A N 1
ATOM 816 C CA . ASP A 1 103 ? -3.134 4.486 -15.652 1.00 89.94 103 ASP A CA 1
ATOM 817 C C . ASP A 1 103 ? -1.684 4.976 -15.624 1.00 89.94 103 ASP A C 1
ATOM 819 O O . ASP A 1 103 ? -0.836 4.479 -16.363 1.00 89.94 103 ASP A O 1
ATOM 823 N N . ASN A 1 104 ? -1.365 5.898 -14.708 1.00 90.50 104 ASN A N 1
ATOM 824 C CA . ASN A 1 104 ? 0.017 6.324 -14.480 1.00 90.50 104 ASN A CA 1
ATOM 825 C C . ASN A 1 104 ? 0.892 5.154 -13.992 1.00 90.50 104 ASN A C 1
ATOM 827 O O . ASN A 1 104 ? 2.028 5.001 -14.435 1.00 90.50 104 ASN A O 1
ATOM 831 N N . GLY A 1 105 ? 0.357 4.297 -13.115 1.00 89.06 105 GLY A N 1
ATOM 832 C CA . GLY A 1 105 ? 1.038 3.080 -12.668 1.00 89.06 105 GLY A CA 1
ATOM 833 C C . GLY A 1 105 ? 1.376 2.137 -13.826 1.00 89.06 105 GLY A C 1
ATOM 834 O O . GLY A 1 105 ? 2.530 1.730 -13.968 1.00 89.06 105 GLY A O 1
ATOM 835 N N . TRP A 1 106 ? 0.404 1.852 -14.695 1.00 91.69 106 TRP A N 1
ATOM 836 C CA . TRP A 1 106 ? 0.620 1.047 -15.902 1.00 91.69 106 TRP A CA 1
ATOM 837 C C . TRP A 1 106 ? 1.584 1.705 -16.891 1.00 91.69 106 TRP A C 1
ATOM 839 O O . TRP A 1 106 ? 2.404 1.011 -17.490 1.00 91.69 106 TRP A O 1
ATOM 849 N N . GLY A 1 107 ? 1.548 3.033 -17.020 1.00 93.50 107 GLY A N 1
ATOM 850 C CA . GLY A 1 107 ? 2.501 3.792 -17.830 1.00 93.50 107 GLY A CA 1
ATOM 851 C C . GLY A 1 107 ? 3.948 3.594 -17.373 1.00 93.50 107 GLY A C 1
ATOM 852 O O . GLY A 1 107 ? 4.820 3.322 -18.196 1.00 93.50 107 GLY A O 1
ATOM 853 N N . ILE A 1 108 ? 4.201 3.648 -16.060 1.00 91.75 108 ILE A N 1
ATOM 854 C CA . ILE A 1 108 ? 5.535 3.398 -15.489 1.00 91.75 108 ILE A CA 1
ATOM 855 C C . ILE A 1 108 ? 5.988 1.960 -15.766 1.00 91.75 108 ILE A C 1
ATOM 857 O O . ILE A 1 108 ? 7.130 1.747 -16.172 1.00 91.75 108 ILE A O 1
ATOM 861 N N . VAL A 1 109 ? 5.102 0.975 -15.578 1.00 92.06 109 VAL A N 1
ATOM 862 C CA . VAL A 1 109 ? 5.412 -0.437 -15.862 1.00 92.06 109 VAL A CA 1
ATOM 863 C C . VAL A 1 109 ? 5.764 -0.626 -17.334 1.00 92.06 109 VAL A C 1
ATOM 865 O O . VAL A 1 109 ? 6.767 -1.265 -17.636 1.00 92.06 109 VAL A O 1
ATOM 868 N N . ARG A 1 110 ? 4.999 -0.025 -18.250 1.00 93.44 110 ARG A N 1
ATOM 869 C CA . ARG A 1 110 ? 5.268 -0.108 -19.686 1.00 93.44 110 ARG A CA 1
ATOM 870 C C . ARG A 1 110 ? 6.640 0.455 -20.048 1.00 93.44 110 ARG A C 1
ATOM 872 O O . ARG A 1 110 ? 7.390 -0.216 -20.740 1.00 93.44 110 ARG A O 1
ATOM 879 N N . VAL A 1 111 ? 6.999 1.632 -19.529 1.00 92.31 111 VAL A N 1
ATOM 880 C CA . VAL A 1 111 ? 8.326 2.230 -19.769 1.00 92.31 111 VAL A CA 1
ATOM 881 C C . VAL A 1 111 ? 9.452 1.323 -19.264 1.00 92.31 111 VAL A C 1
ATOM 883 O O . VAL A 1 111 ? 10.484 1.207 -19.921 1.00 92.31 111 VAL A O 1
ATOM 886 N N . LEU A 1 112 ? 9.266 0.663 -18.117 1.00 89.88 112 LEU A N 1
ATOM 887 C CA . LEU A 1 112 ? 10.249 -0.289 -17.596 1.00 89.88 112 LEU A CA 1
ATOM 888 C C . LEU A 1 112 ? 10.363 -1.534 -18.481 1.00 89.88 112 LEU A C 1
ATOM 890 O O . LEU A 1 112 ? 11.475 -1.952 -18.789 1.00 89.88 112 LEU A O 1
ATOM 894 N N . VAL A 1 113 ? 9.240 -2.108 -18.914 1.00 91.50 113 VAL A N 1
ATOM 895 C CA . VAL A 1 113 ? 9.236 -3.275 -19.809 1.00 91.50 113 VAL A CA 1
ATOM 896 C C . VAL A 1 113 ? 9.885 -2.931 -21.148 1.00 91.50 113 VAL A C 1
ATOM 898 O O . VAL A 1 113 ? 10.773 -3.655 -21.587 1.00 91.50 113 VAL A O 1
ATOM 901 N N . ASP A 1 114 ? 9.523 -1.798 -21.751 1.00 92.25 114 ASP A N 1
ATOM 902 C CA . ASP A 1 114 ? 10.112 -1.323 -23.005 1.00 92.25 114 ASP A CA 1
ATOM 903 C C . ASP A 1 114 ? 11.625 -1.069 -22.851 1.00 92.25 114 ASP A C 1
ATOM 905 O O . ASP A 1 114 ? 12.397 -1.309 -23.778 1.00 92.25 114 ASP A O 1
ATOM 909 N N . PHE A 1 115 ? 12.084 -0.622 -21.676 1.00 89.19 115 PHE A N 1
ATOM 910 C CA . PHE A 1 115 ? 13.512 -0.479 -21.393 1.00 89.19 115 PHE A CA 1
ATOM 911 C C . PHE A 1 115 ? 14.233 -1.832 -21.388 1.00 89.19 115 PHE A C 1
ATOM 913 O O . PHE A 1 115 ? 15.267 -1.949 -22.040 1.00 89.19 115 PHE A O 1
ATOM 920 N N . PHE A 1 116 ? 13.706 -2.845 -20.690 1.00 87.62 116 PHE A N 1
ATOM 921 C CA . PHE A 1 116 ? 14.346 -4.165 -20.602 1.00 87.62 116 PHE A CA 1
ATOM 922 C C . PHE A 1 116 ? 14.242 -4.979 -21.893 1.00 87.62 116 PHE A C 1
ATOM 924 O O . PHE A 1 116 ? 15.186 -5.682 -22.223 1.00 87.62 116 PHE A O 1
ATOM 931 N N . MET A 1 117 ? 13.166 -4.828 -22.667 1.00 89.31 117 MET A N 1
ATOM 932 C CA . MET A 1 117 ? 13.021 -5.475 -23.981 1.00 89.31 117 MET A CA 1
ATOM 933 C C . MET A 1 117 ? 14.063 -5.000 -25.006 1.00 89.31 117 MET A C 1
ATOM 935 O O . MET A 1 117 ? 14.331 -5.697 -25.978 1.00 89.31 117 MET A O 1
ATOM 939 N N . ASN A 1 118 ? 14.650 -3.816 -24.800 1.00 89.75 118 ASN A N 1
ATOM 940 C CA . ASN A 1 118 ? 15.720 -3.266 -25.638 1.00 89.75 118 ASN A CA 1
ATOM 941 C C . ASN A 1 118 ? 17.133 -3.577 -25.109 1.00 89.75 118 ASN A C 1
ATOM 943 O O . ASN A 1 118 ? 18.112 -3.041 -25.635 1.00 89.75 118 ASN A O 1
ATOM 947 N N . LYS A 1 119 ? 17.258 -4.347 -24.025 1.00 85.56 119 LYS A N 1
ATOM 948 C CA . LYS A 1 119 ? 18.541 -4.704 -23.413 1.00 85.56 119 LYS A CA 1
ATOM 949 C C . LYS A 1 119 ? 18.868 -6.165 -23.678 1.00 85.56 119 LYS A C 1
ATOM 951 O O . LYS A 1 119 ? 17.973 -6.970 -23.894 1.00 85.56 119 LYS A O 1
ATOM 956 N N . ASP A 1 120 ? 20.160 -6.474 -23.651 1.00 85.69 120 ASP A N 1
ATOM 957 C CA . ASP A 1 120 ? 20.642 -7.841 -23.809 1.00 85.69 120 ASP A CA 1
ATOM 958 C C . ASP A 1 120 ? 20.205 -8.714 -22.627 1.00 85.69 120 ASP A C 1
ATOM 960 O O . ASP A 1 120 ? 20.034 -8.227 -21.498 1.00 85.69 120 ASP A O 1
ATOM 964 N N . ASP A 1 121 ? 20.062 -10.009 -22.894 1.00 84.12 121 ASP A N 1
ATOM 965 C CA . ASP A 1 121 ? 19.697 -11.005 -21.895 1.00 84.12 121 ASP A CA 1
ATOM 966 C C . ASP A 1 121 ? 20.724 -11.018 -20.752 1.00 84.12 121 ASP A C 1
ATOM 968 O O . ASP A 1 121 ? 21.937 -11.071 -20.963 1.00 84.12 121 ASP A O 1
ATOM 972 N N . GLY A 1 122 ? 20.234 -10.937 -19.515 1.00 84.88 122 GLY A N 1
ATOM 973 C CA . GLY A 1 122 ? 21.071 -10.912 -18.322 1.00 84.88 122 GLY A CA 1
ATOM 974 C C . GLY A 1 122 ? 20.279 -10.588 -17.059 1.00 84.88 122 GLY A C 1
ATOM 975 O O . GLY A 1 122 ? 19.080 -10.302 -17.101 1.00 84.88 122 GLY A O 1
ATOM 976 N N . ARG A 1 123 ? 20.952 -10.620 -15.904 1.00 84.31 123 ARG A N 1
ATOM 977 C CA . ARG A 1 123 ? 20.341 -10.250 -14.622 1.00 84.31 123 ARG A CA 1
ATOM 978 C C . ARG A 1 123 ? 20.457 -8.738 -14.398 1.00 84.31 123 ARG A C 1
ATOM 980 O O . ARG A 1 123 ? 21.523 -8.141 -14.564 1.00 84.31 123 ARG A O 1
ATOM 987 N N . TYR A 1 124 ? 19.355 -8.118 -13.980 1.00 87.75 124 TYR A N 1
ATOM 988 C CA . TYR A 1 124 ? 19.285 -6.685 -13.689 1.00 87.75 124 TYR A CA 1
ATOM 989 C C . TYR A 1 124 ? 18.738 -6.431 -12.284 1.00 87.75 124 TYR A C 1
ATOM 991 O O . TYR A 1 124 ? 17.827 -7.114 -11.825 1.00 87.75 124 TYR A O 1
ATOM 999 N N . LEU A 1 125 ? 19.266 -5.406 -11.617 1.00 88.06 125 LEU A N 1
ATOM 1000 C CA . LEU A 1 125 ? 18.836 -4.961 -10.298 1.00 88.06 125 LEU A CA 1
ATOM 1001 C C . LEU A 1 125 ? 18.303 -3.530 -10.378 1.00 88.06 125 LEU A C 1
ATOM 1003 O O . LEU A 1 125 ? 19.015 -2.607 -10.779 1.00 88.06 125 LEU A O 1
ATOM 1007 N N . ILE A 1 126 ? 17.058 -3.337 -9.947 1.00 90.25 126 ILE A N 1
ATOM 1008 C CA . ILE A 1 126 ? 16.440 -2.016 -9.815 1.00 90.25 126 ILE A CA 1
ATOM 1009 C C . ILE A 1 126 ? 16.542 -1.591 -8.355 1.00 90.25 126 ILE A C 1
ATOM 1011 O O . ILE A 1 126 ? 15.958 -2.224 -7.477 1.00 90.25 126 ILE A O 1
ATOM 1015 N N . THR A 1 127 ? 17.243 -0.494 -8.085 1.00 90.44 127 THR A N 1
ATOM 1016 C CA . THR A 1 127 ? 17.332 0.074 -6.737 1.00 90.44 127 THR A CA 1
ATOM 1017 C C . THR A 1 127 ? 16.816 1.504 -6.708 1.00 90.44 127 THR A C 1
ATOM 1019 O O . THR A 1 127 ? 16.997 2.295 -7.636 1.00 90.44 127 THR A O 1
ATOM 1022 N N . LYS A 1 128 ? 16.134 1.851 -5.617 1.00 90.38 128 LYS A N 1
ATOM 1023 C CA . LYS A 1 128 ? 15.777 3.235 -5.306 1.00 90.38 128 LYS A CA 1
ATOM 1024 C C . LYS A 1 128 ? 16.915 3.844 -4.500 1.00 90.38 128 LYS A C 1
ATOM 1026 O O . LYS A 1 128 ? 17.310 3.283 -3.482 1.00 90.38 128 LYS A O 1
ATOM 1031 N N . ASP A 1 129 ? 17.404 4.997 -4.935 1.00 90.69 129 ASP A N 1
ATOM 1032 C CA . ASP A 1 129 ? 18.397 5.750 -4.175 1.00 90.69 129 ASP A CA 1
ATOM 1033 C C . ASP A 1 129 ? 17.804 6.155 -2.798 1.00 90.69 129 ASP A C 1
ATOM 1035 O O . ASP A 1 129 ? 16.676 6.657 -2.745 1.00 90.69 129 ASP A O 1
ATOM 1039 N N . PRO A 1 130 ? 18.504 5.909 -1.671 1.00 90.25 130 PRO A N 1
ATOM 1040 C CA . PRO A 1 130 ? 17.986 6.235 -0.340 1.00 90.25 130 PRO A CA 1
ATOM 1041 C C . PRO A 1 130 ? 17.858 7.738 -0.079 1.00 90.25 130 PRO A C 1
ATOM 1043 O O . PRO A 1 130 ? 17.013 8.156 0.710 1.00 90.25 130 PRO A O 1
ATOM 1046 N N . MET A 1 131 ? 18.708 8.551 -0.712 1.00 89.38 131 MET A N 1
ATOM 1047 C CA . MET A 1 131 ? 18.766 9.997 -0.489 1.00 89.38 131 MET A CA 1
ATOM 1048 C C . MET A 1 131 ? 18.034 10.771 -1.578 1.00 89.38 131 MET A C 1
ATOM 1050 O O . MET A 1 131 ? 17.438 11.814 -1.308 1.00 89.38 131 MET A O 1
ATOM 1054 N N . LYS A 1 132 ? 18.096 10.283 -2.820 1.00 91.06 132 LYS A N 1
ATOM 1055 C CA . LYS A 1 132 ? 17.521 10.960 -3.983 1.00 91.06 132 LYS A CA 1
ATOM 1056 C C . LYS A 1 132 ? 16.261 10.245 -4.468 1.00 91.06 132 LYS A C 1
ATOM 1058 O O . LYS A 1 132 ? 16.198 9.021 -4.462 1.00 91.06 132 LYS A O 1
ATOM 1063 N N . PRO A 1 133 ? 15.252 10.970 -4.975 1.00 88.75 133 PRO A N 1
ATOM 1064 C CA . PRO A 1 133 ? 14.062 10.365 -5.568 1.00 88.75 133 PRO A CA 1
ATOM 1065 C C . PRO A 1 133 ? 14.348 9.817 -6.982 1.00 88.75 133 PRO A C 1
ATOM 1067 O O . PRO A 1 133 ? 13.642 10.135 -7.932 1.00 88.75 133 PRO A O 1
ATOM 1070 N N . THR A 1 134 ? 15.391 9.001 -7.136 1.00 88.75 134 THR A N 1
ATOM 1071 C CA . THR A 1 134 ? 15.839 8.439 -8.417 1.00 88.75 134 THR A CA 1
ATOM 1072 C C . THR A 1 134 ? 15.896 6.919 -8.346 1.00 88.75 134 THR A C 1
ATOM 1074 O O . THR A 1 134 ? 16.378 6.359 -7.360 1.00 88.75 134 THR A O 1
ATOM 1077 N N . LEU A 1 135 ? 15.426 6.259 -9.402 1.00 89.44 135 LEU A N 1
ATOM 1078 C CA . LEU A 1 135 ? 15.597 4.822 -9.611 1.00 89.44 135 LEU A CA 1
ATOM 1079 C C . LEU A 1 135 ? 16.860 4.585 -10.442 1.00 89.44 135 LEU A C 1
ATOM 1081 O O . LEU A 1 135 ? 17.124 5.324 -11.391 1.00 89.44 135 LEU A O 1
ATOM 1085 N N . ARG A 1 136 ? 17.639 3.571 -10.075 1.00 88.94 136 ARG A N 1
ATOM 1086 C CA . ARG A 1 136 ? 18.857 3.160 -10.775 1.00 88.94 136 ARG A CA 1
ATOM 1087 C C .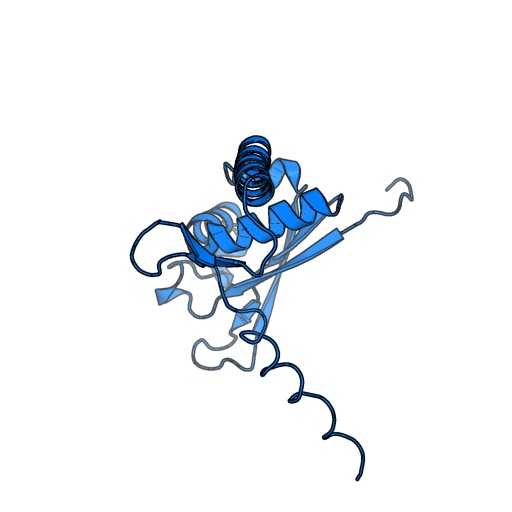 ARG A 1 136 ? 18.729 1.702 -11.186 1.00 88.94 136 ARG A C 1
ATOM 1089 O O . ARG A 1 136 ? 18.224 0.888 -10.416 1.00 88.94 136 ARG A O 1
ATOM 1096 N N . ILE A 1 137 ? 19.185 1.396 -12.394 1.00 89.06 137 ILE A N 1
ATOM 1097 C CA . ILE A 1 137 ? 19.177 0.046 -12.952 1.00 89.06 137 ILE A CA 1
ATOM 1098 C C . ILE A 1 137 ? 20.630 -0.377 -13.132 1.00 89.06 137 ILE A C 1
ATOM 1100 O O . ILE A 1 137 ? 21.402 0.326 -13.784 1.00 89.06 137 ILE A O 1
ATOM 1104 N N . TYR A 1 138 ? 20.989 -1.506 -12.536 1.00 86.94 138 TYR A N 1
ATOM 1105 C CA . TYR A 1 138 ? 22.315 -2.104 -12.613 1.00 86.94 138 TYR A CA 1
ATOM 1106 C C . TYR A 1 138 ? 22.222 -3.430 -13.359 1.00 86.94 138 TYR A C 1
ATOM 1108 O O . TYR A 1 138 ? 21.294 -4.195 -13.118 1.00 86.94 138 TYR A O 1
ATOM 1116 N N . SER A 1 139 ? 23.170 -3.706 -14.250 1.00 84.69 139 SER A N 1
ATOM 1117 C CA . SER A 1 139 ? 23.392 -5.063 -14.755 1.00 84.69 139 SER A CA 1
ATOM 1118 C C . SER A 1 139 ? 24.301 -5.779 -13.762 1.00 84.69 139 SER A C 1
ATOM 1120 O O . SER A 1 139 ? 25.298 -5.201 -13.320 1.00 84.69 139 SER A O 1
ATOM 1122 N N . VAL A 1 140 ? 23.923 -6.988 -13.358 1.00 85.12 140 VAL A N 1
ATOM 1123 C CA . VAL A 1 140 ? 24.675 -7.790 -12.392 1.00 85.12 140 VAL A CA 1
ATOM 1124 C C . VAL A 1 140 ? 25.086 -9.123 -13.020 1.00 85.12 140 VAL A C 1
ATOM 1126 O O . VAL A 1 140 ? 24.319 -9.681 -13.806 1.00 85.12 140 VAL A O 1
ATOM 1129 N N . PRO A 1 141 ? 26.282 -9.649 -12.693 1.00 80.56 141 PRO A N 1
ATOM 1130 C CA . PRO A 1 141 ? 26.690 -10.984 -13.122 1.00 80.56 141 PRO A CA 1
ATOM 1131 C C . PRO A 1 141 ? 25.689 -12.053 -12.677 1.00 80.56 141 PRO A C 1
ATOM 1133 O O . PRO A 1 141 ? 25.094 -11.925 -11.601 1.00 80.56 141 PRO A O 1
ATOM 1136 N N . GLU A 1 142 ? 25.548 -13.125 -13.461 1.00 68.50 142 GLU A N 1
ATOM 1137 C CA . GLU A 1 142 ? 24.576 -14.195 -13.192 1.00 68.50 142 GLU A CA 1
ATOM 1138 C C . GLU A 1 142 ? 24.747 -14.798 -11.790 1.00 68.50 142 GLU A C 1
ATOM 1140 O O . GLU A 1 142 ? 23.762 -14.991 -11.097 1.00 68.50 142 GLU A O 1
ATOM 1145 N N . ASN A 1 143 ? 25.969 -14.921 -11.277 1.00 71.69 143 ASN A N 1
ATOM 1146 C CA . ASN A 1 143 ? 26.223 -15.541 -9.969 1.00 71.69 143 ASN A CA 1
ATOM 1147 C C . ASN A 1 143 ? 25.945 -14.635 -8.747 1.00 71.69 143 ASN A C 1
ATOM 1149 O O . ASN A 1 143 ? 26.334 -14.981 -7.636 1.00 71.69 143 ASN A O 1
ATOM 1153 N N . SER A 1 144 ? 25.340 -13.452 -8.914 1.00 68.94 144 SER A N 1
ATOM 1154 C CA . SER A 1 144 ? 25.244 -12.461 -7.820 1.00 68.94 144 SER A CA 1
ATOM 1155 C C . SER A 1 144 ? 24.136 -12.733 -6.797 1.00 68.94 144 SER A C 1
ATOM 1157 O O . SER A 1 144 ? 24.160 -12.132 -5.728 1.00 68.94 144 SER A O 1
ATOM 1159 N N . PHE A 1 145 ? 23.154 -13.579 -7.123 1.00 68.19 145 PHE A N 1
ATOM 1160 C CA . PHE A 1 145 ? 22.005 -13.865 -6.246 1.00 68.19 145 PHE A CA 1
ATOM 1161 C C . PHE A 1 145 ? 21.930 -15.324 -5.786 1.00 68.19 145 PHE A C 1
ATOM 1163 O O . PHE A 1 145 ? 21.103 -15.646 -4.944 1.00 68.19 145 PHE A O 1
ATOM 1170 N N . ASP A 1 146 ? 22.806 -16.190 -6.296 1.00 65.50 146 ASP A N 1
ATOM 1171 C CA . ASP A 1 146 ? 22.738 -17.636 -6.049 1.00 65.50 146 ASP A CA 1
ATOM 1172 C C . ASP A 1 146 ? 23.356 -18.031 -4.688 1.00 65.50 146 ASP A C 1
ATOM 1174 O O . ASP A 1 146 ? 23.369 -19.197 -4.320 1.00 65.50 146 ASP A O 1
ATOM 1178 N N . SER A 1 147 ? 23.864 -17.065 -3.913 1.00 54.12 147 SER A N 1
ATOM 1179 C CA . SER A 1 147 ? 24.519 -17.296 -2.617 1.00 54.12 147 SER A CA 1
ATOM 1180 C C . SER A 1 147 ? 23.607 -17.156 -1.387 1.00 54.12 147 SER A C 1
ATOM 1182 O O . SER A 1 147 ? 24.101 -17.284 -0.271 1.00 54.12 147 SER A O 1
ATOM 1184 N N . GLU A 1 148 ? 22.307 -16.877 -1.551 1.00 49.66 148 GLU A N 1
ATOM 1185 C CA . GLU A 1 148 ? 21.373 -16.671 -0.422 1.00 49.66 148 GLU A CA 1
ATOM 1186 C C . GLU A 1 148 ? 20.250 -17.727 -0.306 1.00 49.66 148 GLU A C 1
ATOM 1188 O O . GLU A 1 148 ? 19.472 -17.665 0.643 1.00 49.66 148 GLU A O 1
ATOM 1193 N N . GLU A 1 149 ? 20.172 -18.725 -1.199 1.00 47.28 149 GLU A N 1
ATOM 1194 C CA . GLU A 1 149 ? 19.113 -19.759 -1.159 1.00 47.28 149 GLU A CA 1
ATOM 1195 C C . GLU A 1 149 ? 19.454 -21.016 -0.318 1.00 47.28 149 GLU A C 1
ATOM 1197 O O . GLU A 1 149 ? 18.562 -21.811 -0.044 1.00 47.28 149 GLU A O 1
ATOM 1202 N N . GLU A 1 150 ? 20.684 -21.191 0.187 1.00 42.59 150 GLU A N 1
ATOM 1203 C CA . GLU A 1 150 ? 21.095 -22.400 0.950 1.00 42.59 150 GLU A CA 1
ATOM 1204 C C . GLU A 1 150 ? 21.008 -22.272 2.495 1.00 42.59 150 GLU A C 1
ATOM 1206 O O . GLU A 1 150 ? 21.696 -22.987 3.220 1.00 42.59 150 GLU A O 1
ATOM 1211 N N . GLY A 1 151 ? 20.200 -21.352 3.043 1.00 40.03 151 GLY A N 1
ATOM 1212 C CA . GLY A 1 151 ? 20.282 -20.975 4.469 1.00 40.03 151 GLY A CA 1
ATOM 1213 C C . GLY A 1 151 ? 19.014 -21.039 5.326 1.00 40.03 151 GLY A C 1
ATOM 1214 O O . GLY A 1 151 ? 19.053 -20.532 6.448 1.00 40.03 151 GLY A O 1
ATOM 1215 N N . SER A 1 152 ? 17.885 -21.579 4.853 1.00 36.78 152 SER A N 1
ATOM 1216 C CA . SER A 1 152 ? 16.640 -21.544 5.646 1.00 36.78 152 SER A CA 1
ATOM 1217 C C . SER A 1 152 ? 15.721 -22.757 5.515 1.00 36.78 152 SER A C 1
ATOM 1219 O O . SER A 1 152 ? 14.503 -22.593 5.543 1.00 36.78 152 SER A O 1
ATOM 1221 N N . GLU A 1 153 ? 16.273 -23.963 5.425 1.00 39.97 153 GLU A N 1
ATOM 1222 C CA . GLU A 1 153 ? 15.539 -25.202 5.708 1.00 39.97 153 GLU A CA 1
ATOM 1223 C C . GLU A 1 153 ? 16.411 -26.090 6.616 1.00 39.97 153 GLU A C 1
ATOM 1225 O O . GLU A 1 153 ? 17.616 -26.173 6.407 1.00 39.97 153 GLU A O 1
ATOM 1230 N N . ASP A 1 154 ? 15.790 -26.688 7.639 1.00 40.19 154 ASP A N 1
ATOM 1231 C CA . ASP A 1 154 ? 16.344 -27.600 8.662 1.00 40.19 154 ASP A CA 1
ATOM 1232 C C . ASP A 1 154 ? 16.872 -27.001 9.979 1.00 40.19 154 ASP A C 1
ATOM 1234 O O . ASP A 1 154 ? 18.066 -27.003 10.250 1.00 40.19 154 ASP A O 1
ATOM 1238 N N . GLU A 1 155 ? 15.957 -26.610 10.880 1.00 40.34 155 GLU A N 1
ATOM 1239 C CA . GLU A 1 155 ? 16.142 -26.836 12.331 1.00 40.34 155 GLU A CA 1
ATOM 1240 C C . GLU A 1 155 ? 14.812 -26.724 13.113 1.00 40.34 155 GLU A C 1
ATOM 1242 O O . GLU A 1 155 ? 14.618 -25.838 13.942 1.00 40.34 155 GLU A O 1
ATOM 1247 N N . ASN A 1 156 ? 13.845 -27.612 12.839 1.00 38.31 156 ASN A N 1
ATOM 1248 C CA . ASN A 1 156 ? 12.778 -27.932 13.803 1.00 38.31 156 ASN A CA 1
ATOM 1249 C C . ASN A 1 156 ? 12.110 -29.289 13.510 1.00 38.31 156 ASN A C 1
ATOM 1251 O O . ASN A 1 156 ? 10.907 -29.380 13.279 1.00 38.31 156 ASN A O 1
ATOM 1255 N N . GLU A 1 157 ? 12.890 -30.365 13.601 1.00 40.59 157 GLU A N 1
ATOM 1256 C CA . GLU A 1 157 ? 12.375 -31.666 14.031 1.00 40.59 157 GLU A CA 1
ATOM 1257 C C . GLU A 1 157 ? 13.283 -32.237 15.133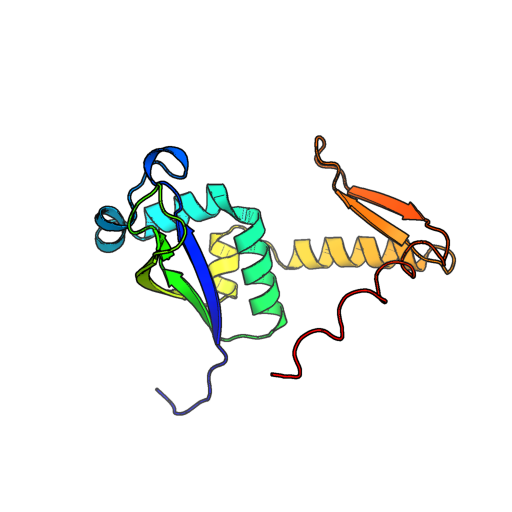 1.00 40.59 157 GLU A C 1
ATOM 1259 O O . GLU A 1 157 ? 14.502 -32.229 15.006 1.00 40.59 157 GLU A O 1
ATOM 1264 N N . GLN A 1 158 ? 12.644 -32.772 16.183 1.00 34.69 158 GLN A N 1
ATOM 1265 C CA . GLN A 1 158 ? 13.185 -33.519 17.336 1.00 34.69 158 GLN A CA 1
ATOM 1266 C C . GLN A 1 158 ? 13.703 -32.701 18.537 1.00 34.69 158 GLN A C 1
ATOM 1268 O O . GLN A 1 158 ? 14.890 -32.410 18.649 1.00 34.69 158 GLN A O 1
ATOM 1273 N N . LYS A 1 159 ? 12.855 -32.509 19.561 1.00 31.92 159 LYS A N 1
ATOM 1274 C CA . LYS A 1 159 ? 12.704 -33.477 20.671 1.00 31.92 159 LYS A CA 1
ATOM 1275 C C . LYS A 1 159 ? 11.540 -33.133 21.600 1.00 31.92 159 LYS A C 1
ATOM 1277 O O . LYS A 1 159 ? 11.354 -31.934 21.892 1.00 31.92 159 LYS A O 1
#

InterPro domains:
  IPR007783 Eukaryotic translation initiation factor 3 subunit D [PF05091] (4-139)
  IPR007783 Eukaryotic translation initiation factor 3 subunit D [PTHR12399] (2-158)

Organism: NCBI:txid1234261

Secondary structure (DSSP, 8-state):
--S----EEEEEEEES-TTTTTS--HHHHHHH-HHHHHHHHHHHHHHHHHHHHHHHHHTT-SEEEEEEEEEEEETTEEEEEE--EEEEE-HHHHHHHTT--HHHHHHHHHHHHHHHHTS-SSEEEEEE-SSSS-EEEEEE-GGGSTTSSSSSS------

Foldseek 3Di:
DPPDDFFEAEDEDEDLDCVPQQVDDCQPCCVPPVPSVVVSCCVRVVVVLLVSLLVCVVVVGQKYKYQPYQYAPDSVDPPHTDGDDIDIDGSVVVCVVSVNDVVVVVVVVVVVVVVVVPDDDADKDWDQDPVDRDIDIDGDHPCPPVPPPPPDDDDDDDD

pLDDT: mean 80.33, std 14.2, range [31.92, 93.5]

Sequence (159 aa):
PNGEEQFINVKALNEWNPKIGSGLDWRTKLDMQRGAVLAAELRNNGFKLAKWTTCAILAGSDQIKFGYYVSRQNFKDASRHSILGMQHFKPLEFATQMALNIDNGWGIVRVLVDFFMNKDDGRYLITKDPMKPTLRIYSVPENSFDSEEEGSEDENEQK